Protein AF-A0A1B2IWL4-F1 (afdb_monomer_lite)

pLDDT: mean 80.95, std 18.34, range [39.81, 97.38]

Radius of gyration: 14.89 Å; chains: 1; bounding box: 36×39×29 Å

Organism: NCBI:txid240427

InterPro domains:
  IPR001647 DNA-binding HTH domain, TetR-type [PS50977] (9-69)
  IPR009057 Homedomain-like superfamily [SSF46689] (6-65)
  IPR050624 Nucleoid occlusion factor SlmA/HTH-type transcriptional regulator [PTHR43479] (1-65)

Foldseek 3Di:
DPCPDPVNVVVLVLLLVLLVVCVVPDPPVPDALVSSCVVDVHDSVRVVVNAVTVVRSVVVSVVVVVVPPPDDPVVCCVVPVPPVDPDD

Sequence (88 aa):
MNDNDLRVRKTKQQLQRVLIQLLQTTTFSKITVKQICDTTLINRTTFYQHYHDKSDLLYDMFEGLTIDNHNLALHRLMNEPFTMFPCL

Secondary structure (DSSP, 8-state):
--TT-HHHHHHHHHHHHHHHHHHTTS-GGG--HHHHHHTTT--HHHHHHH-SSHHHHHHHHHHHHHH-TTSS-HHHHHHSTTTT----

Structure (mmCIF, N/CA/C/O backbone):
data_AF-A0A1B2IWL4-F1
#
_entry.id   AF-A0A1B2IWL4-F1
#
loop_
_atom_site.group_PDB
_atom_site.id
_atom_site.type_symbol
_atom_site.label_atom_id
_atom_site.label_alt_id
_atom_site.label_comp_id
_atom_site.label_asym_id
_atom_site.label_entity_id
_atom_site.label_seq_id
_atom_site.pdbx_PDB_ins_code
_atom_site.Cartn_x
_atom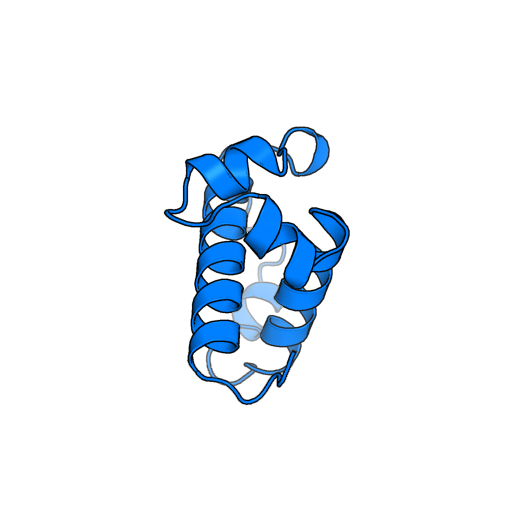_site.Cartn_y
_atom_site.Cartn_z
_atom_site.occupancy
_atom_site.B_iso_or_equiv
_atom_site.auth_seq_id
_atom_site.auth_comp_id
_atom_site.auth_asym_id
_atom_site.auth_atom_id
_atom_site.pdbx_PDB_model_num
ATOM 1 N N . MET A 1 1 ? 12.717 2.215 -13.200 1.00 60.44 1 MET A N 1
ATOM 2 C CA . MET A 1 1 ? 13.554 1.583 -12.153 1.00 60.44 1 MET A CA 1
ATOM 3 C C . MET A 1 1 ? 14.069 0.270 -12.718 1.00 60.44 1 MET A C 1
ATOM 5 O O . MET A 1 1 ? 13.367 -0.310 -13.530 1.00 60.44 1 MET A O 1
ATOM 9 N N . ASN A 1 2 ? 15.284 -0.163 -12.382 1.00 75.19 2 ASN A N 1
ATOM 10 C CA . ASN A 1 2 ? 15.739 -1.498 -12.775 1.00 75.19 2 ASN A CA 1
ATOM 11 C C . ASN A 1 2 ? 15.258 -2.495 -11.715 1.00 75.19 2 ASN A C 1
ATOM 13 O O . ASN A 1 2 ? 15.744 -2.457 -10.587 1.00 75.19 2 ASN A O 1
ATOM 17 N N . ASP A 1 3 ? 14.321 -3.373 -12.063 1.00 67.81 3 ASP A N 1
ATOM 18 C CA . ASP A 1 3 ? 13.724 -4.338 -11.124 1.00 67.81 3 ASP A CA 1
ATOM 19 C C . ASP A 1 3 ? 14.720 -5.398 -10.621 1.00 67.81 3 ASP A C 1
ATOM 21 O O . ASP A 1 3 ? 14.492 -6.085 -9.621 1.00 67.81 3 ASP A O 1
ATOM 25 N N . ASN A 1 4 ? 15.884 -5.497 -11.269 1.00 73.62 4 ASN A N 1
ATOM 26 C CA . ASN A 1 4 ? 16.990 -6.335 -10.815 1.00 73.62 4 ASN A CA 1
ATOM 27 C C . ASN A 1 4 ? 17.905 -5.654 -9.787 1.00 73.62 4 ASN A C 1
ATOM 29 O O . ASN A 1 4 ? 18.795 -6.311 -9.249 1.00 73.62 4 ASN A O 1
ATOM 33 N N . ASP A 1 5 ? 17.694 -4.372 -9.474 1.00 90.81 5 ASP A N 1
ATOM 34 C CA . ASP A 1 5 ? 18.439 -3.695 -8.415 1.00 90.81 5 ASP A CA 1
ATOM 35 C C . ASP A 1 5 ? 18.058 -4.276 -7.043 1.00 90.81 5 ASP A C 1
ATOM 37 O O . ASP A 1 5 ? 16.890 -4.316 -6.642 1.00 90.81 5 ASP A O 1
ATOM 41 N N . LEU A 1 6 ? 19.071 -4.702 -6.285 1.00 87.88 6 LEU A N 1
ATOM 42 C CA . LEU A 1 6 ? 18.908 -5.234 -4.936 1.00 87.88 6 LEU A CA 1
ATOM 43 C C . LEU A 1 6 ? 18.172 -4.252 -4.010 1.00 87.88 6 LEU A C 1
ATOM 45 O O . LEU A 1 6 ? 17.447 -4.684 -3.114 1.00 87.88 6 LEU A O 1
ATOM 49 N N . ARG A 1 7 ? 18.343 -2.941 -4.215 1.00 87.44 7 ARG A N 1
ATOM 50 C CA . ARG A 1 7 ? 17.641 -1.899 -3.455 1.00 87.44 7 ARG A CA 1
ATOM 51 C C . ARG A 1 7 ? 16.143 -1.953 -3.718 1.00 87.44 7 ARG A C 1
ATOM 53 O O . ARG A 1 7 ? 15.380 -2.006 -2.762 1.00 87.44 7 ARG A O 1
ATOM 60 N N . VAL A 1 8 ? 15.742 -2.029 -4.989 1.00 90.56 8 VAL A N 1
ATOM 61 C CA . VAL A 1 8 ? 14.333 -2.139 -5.400 1.00 90.56 8 VAL A CA 1
ATOM 62 C C . VAL A 1 8 ? 13.697 -3.374 -4.766 1.00 90.56 8 VAL A C 1
ATOM 64 O O . VAL A 1 8 ? 12.653 -3.269 -4.125 1.00 90.56 8 VAL A O 1
ATOM 67 N N . ARG A 1 9 ? 14.369 -4.528 -4.852 1.00 89.50 9 ARG A N 1
ATOM 68 C CA . ARG A 1 9 ? 13.879 -5.787 -4.268 1.00 89.50 9 ARG A CA 1
ATOM 69 C C . ARG A 1 9 ? 13.703 -5.701 -2.752 1.00 89.50 9 ARG A C 1
ATOM 71 O O . ARG A 1 9 ? 12.650 -6.074 -2.242 1.00 89.50 9 ARG A O 1
ATOM 78 N N . LYS A 1 10 ? 14.693 -5.161 -2.032 1.00 91.06 10 LYS A N 1
ATOM 79 C CA . LYS A 1 10 ? 14.614 -4.975 -0.571 1.00 91.06 10 LYS A CA 1
ATOM 80 C C . LYS A 1 10 ? 13.471 -4.042 -0.175 1.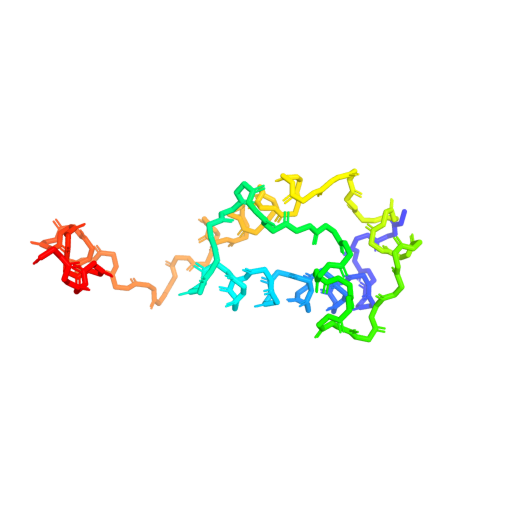00 91.06 10 LYS A C 1
ATOM 82 O O . LYS A 1 10 ? 12.737 -4.349 0.762 1.00 91.06 10 LYS A O 1
ATOM 87 N N . THR A 1 11 ? 13.297 -2.935 -0.896 1.00 94.00 11 THR A N 1
ATOM 88 C CA . THR A 1 11 ? 12.201 -1.990 -0.657 1.00 94.00 11 THR A CA 1
ATOM 89 C C . THR A 1 11 ? 10.842 -2.654 -0.879 1.00 94.00 11 THR A C 1
ATOM 91 O O . THR A 1 11 ? 9.990 -2.573 0.005 1.00 94.00 11 THR A O 1
ATOM 94 N N . LYS A 1 12 ? 10.651 -3.377 -1.994 1.00 93.31 12 LYS A N 1
ATOM 95 C CA . LYS A 1 12 ? 9.412 -4.124 -2.260 1.00 93.31 12 LYS A CA 1
ATOM 96 C C . LYS A 1 12 ? 9.109 -5.147 -1.157 1.00 93.31 12 LYS A C 1
ATOM 98 O O . LYS A 1 12 ? 8.020 -5.116 -0.592 1.00 93.31 12 LYS A O 1
ATOM 103 N N . GLN A 1 13 ? 10.086 -5.973 -0.776 1.00 92.00 13 GLN A N 1
ATOM 104 C CA . GLN A 1 13 ? 9.932 -6.977 0.288 1.00 92.00 13 GLN A CA 1
ATOM 105 C C . GLN A 1 13 ? 9.552 -6.356 1.640 1.00 92.00 13 GLN A C 1
ATOM 107 O O . GLN A 1 13 ? 8.702 -6.883 2.358 1.00 92.00 13 GLN A O 1
ATOM 112 N N . GLN A 1 14 ? 10.163 -5.225 2.001 1.00 94.62 14 GLN A N 1
ATOM 113 C CA . GLN A 1 14 ? 9.859 -4.539 3.255 1.00 94.62 14 GLN A CA 1
ATOM 114 C C . GLN A 1 14 ? 8.433 -3.968 3.264 1.00 94.62 14 GLN A C 1
ATOM 116 O O . GLN A 1 14 ? 7.740 -4.086 4.276 1.00 94.62 14 GLN A O 1
ATOM 121 N N . LEU A 1 15 ? 7.978 -3.404 2.139 1.00 96.12 15 LEU A N 1
ATOM 122 C CA . LEU A 1 15 ? 6.606 -2.912 1.980 1.00 96.12 15 LEU A CA 1
ATOM 123 C C . LEU A 1 15 ? 5.578 -4.049 2.070 1.00 96.12 15 LEU A C 1
ATOM 125 O O . LEU A 1 15 ? 4.602 -3.924 2.810 1.00 96.12 15 LEU A O 1
ATOM 129 N N . GLN A 1 16 ? 5.823 -5.173 1.391 1.00 94.38 16 GLN A N 1
ATOM 130 C CA . GLN A 1 16 ? 4.954 -6.356 1.441 1.00 94.38 16 GLN A CA 1
ATOM 131 C C . GLN A 1 16 ? 4.852 -6.917 2.868 1.00 94.38 16 GLN A C 1
ATOM 133 O O . GLN A 1 16 ? 3.754 -7.153 3.370 1.00 94.38 16 GLN A O 1
ATOM 138 N N . ARG A 1 17 ? 5.985 -7.059 3.571 1.00 93.00 17 ARG A N 1
ATOM 139 C CA . ARG A 1 17 ? 6.013 -7.550 4.958 1.00 93.00 17 ARG A CA 1
ATOM 140 C C . ARG A 1 17 ? 5.172 -6.687 5.898 1.00 93.00 17 ARG A C 1
ATOM 142 O O . ARG A 1 17 ? 4.443 -7.220 6.732 1.00 93.00 17 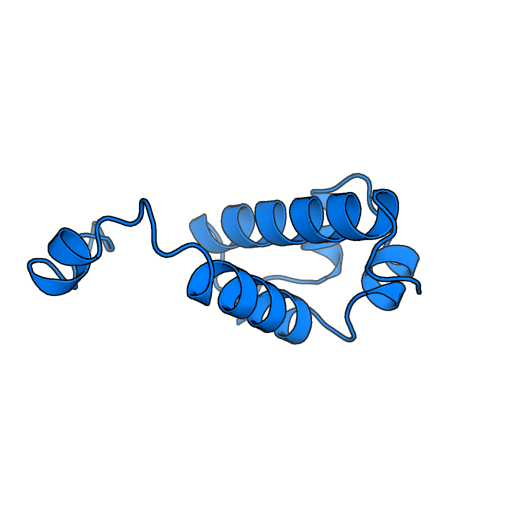ARG A O 1
ATOM 149 N N . VAL A 1 18 ? 5.271 -5.365 5.773 1.00 95.19 18 VAL A N 1
ATOM 150 C CA . VAL A 1 18 ? 4.472 -4.447 6.593 1.00 95.19 18 VAL A CA 1
ATOM 151 C C . VAL A 1 18 ? 2.994 -4.514 6.236 1.00 95.19 18 VAL A C 1
ATOM 153 O O . VAL A 1 18 ? 2.163 -4.494 7.142 1.00 95.19 18 VAL A O 1
ATOM 156 N N . LEU A 1 19 ? 2.645 -4.651 4.955 1.00 94.25 19 LEU A N 1
ATOM 157 C CA . LEU A 1 19 ? 1.250 -4.831 4.564 1.00 94.25 19 LEU A CA 1
ATOM 158 C C . LEU A 1 19 ? 0.652 -6.096 5.199 1.00 94.25 19 LEU A C 1
ATOM 160 O O . LEU A 1 19 ? -0.431 -6.018 5.773 1.00 94.25 19 LEU A O 1
ATOM 164 N N . ILE A 1 20 ? 1.378 -7.220 5.191 1.00 91.81 20 ILE A N 1
ATOM 165 C CA . ILE A 1 20 ? 0.965 -8.462 5.869 1.00 91.81 20 ILE A CA 1
ATOM 166 C C . ILE A 1 20 ? 0.737 -8.221 7.365 1.00 91.81 20 ILE A C 1
ATOM 168 O O . ILE A 1 20 ? -0.292 -8.624 7.903 1.00 91.81 20 ILE A O 1
ATOM 172 N N . GLN A 1 21 ? 1.662 -7.536 8.040 1.00 91.25 21 GLN A N 1
ATOM 173 C CA . GLN A 1 21 ? 1.528 -7.229 9.466 1.00 91.25 21 GLN A CA 1
ATOM 174 C C . GLN A 1 21 ? 0.293 -6.360 9.757 1.00 91.25 21 GLN A C 1
ATOM 176 O O . GLN A 1 21 ? -0.425 -6.604 10.725 1.00 91.25 21 GLN A O 1
ATOM 181 N N . LEU A 1 22 ? 0.018 -5.356 8.923 1.00 94.31 22 LEU A N 1
ATOM 182 C CA . LEU A 1 22 ? -1.156 -4.498 9.093 1.00 94.31 22 LEU A CA 1
ATOM 183 C C . LEU A 1 22 ? -2.459 -5.269 8.846 1.00 94.31 22 LEU A C 1
ATOM 185 O O . LEU A 1 22 ? -3.425 -5.075 9.583 1.00 94.31 22 LEU A O 1
ATOM 189 N N . LEU A 1 23 ? -2.474 -6.183 7.872 1.00 92.81 23 LEU A N 1
ATOM 190 C CA . LEU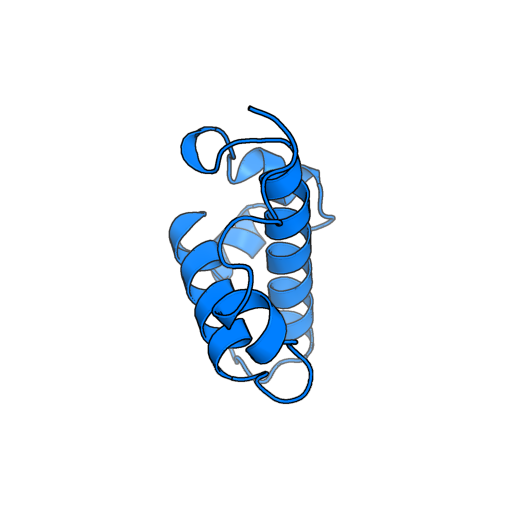 A 1 23 ? -3.632 -7.026 7.560 1.00 92.81 23 LEU A CA 1
ATOM 191 C C . LEU A 1 23 ? -4.019 -7.983 8.699 1.00 92.81 23 LEU A C 1
ATOM 193 O O . LEU A 1 23 ? -5.176 -8.384 8.773 1.00 92.81 23 LEU A O 1
ATOM 197 N N . GLN A 1 24 ? -3.100 -8.309 9.614 1.00 91.06 24 GLN A N 1
ATOM 198 C CA . GLN A 1 24 ? -3.403 -9.138 10.791 1.00 91.06 24 GLN A CA 1
ATOM 199 C C . GLN A 1 24 ? -4.298 -8.433 11.819 1.00 91.06 24 GLN A C 1
ATOM 201 O O . GLN A 1 24 ? -4.942 -9.095 12.626 1.00 91.06 24 GLN A O 1
ATOM 206 N N . THR A 1 25 ? -4.324 -7.098 11.826 1.00 91.75 25 THR A N 1
ATOM 207 C CA . THR A 1 25 ? -5.029 -6.310 12.856 1.00 91.75 25 THR A CA 1
ATOM 208 C C . THR A 1 25 ? -6.046 -5.333 12.278 1.00 91.75 25 THR A C 1
ATOM 210 O O . THR A 1 25 ? -6.936 -4.869 12.988 1.00 91.75 25 THR A O 1
ATOM 213 N N . THR A 1 26 ? -5.926 -4.998 10.992 1.00 90.25 26 THR A N 1
ATOM 214 C CA . THR A 1 26 ? -6.705 -3.949 10.334 1.00 90.25 26 THR A CA 1
ATOM 215 C C . THR A 1 26 ? -7.223 -4.437 8.986 1.00 90.25 26 THR A C 1
ATOM 217 O O . THR A 1 26 ? -6.477 -4.980 8.175 1.00 90.25 26 THR A O 1
ATOM 220 N N . THR A 1 27 ? -8.504 -4.194 8.701 1.00 94.06 27 THR A N 1
ATOM 221 C CA . THR A 1 27 ? -9.084 -4.534 7.395 1.00 94.06 27 THR A CA 1
ATOM 222 C C . THR A 1 27 ? -8.425 -3.734 6.271 1.00 94.06 27 THR A C 1
ATOM 224 O O . THR A 1 27 ? -8.152 -2.541 6.429 1.00 94.06 27 THR A O 1
ATOM 227 N N . PHE A 1 28 ? -8.226 -4.359 5.103 1.00 93.88 28 PHE A N 1
ATOM 228 C CA . PHE A 1 28 ? -7.538 -3.733 3.966 1.00 93.88 28 PHE A CA 1
ATOM 229 C C . PHE A 1 28 ? -8.091 -2.345 3.623 1.00 93.88 28 PHE A C 1
ATOM 231 O O . PHE A 1 28 ? -7.318 -1.406 3.436 1.00 93.88 28 PHE A O 1
ATOM 238 N N . SER A 1 29 ? -9.416 -2.167 3.615 1.00 95.12 29 SER A N 1
ATOM 239 C CA . SER A 1 29 ? -10.065 -0.883 3.314 1.00 95.12 29 SER A CA 1
ATOM 240 C C . SER A 1 29 ? -9.615 0.254 4.238 1.00 95.12 29 SER A C 1
ATOM 242 O O . SER A 1 29 ? -9.481 1.382 3.769 1.00 95.12 29 SER A O 1
ATOM 244 N N . LYS A 1 30 ? -9.318 -0.041 5.512 1.00 96.56 30 LYS A N 1
ATOM 245 C CA . LYS A 1 30 ? -8.873 0.935 6.520 1.00 96.56 30 LYS A CA 1
ATOM 246 C C . LYS A 1 30 ? -7.367 1.209 6.493 1.00 96.56 30 LYS A C 1
ATOM 248 O O . LYS A 1 30 ? -6.944 2.238 7.012 1.00 96.56 30 LYS A O 1
ATOM 253 N N . ILE A 1 31 ? -6.564 0.328 5.892 1.00 96.94 31 ILE A N 1
ATOM 254 C CA . ILE A 1 31 ? -5.118 0.537 5.746 1.00 96.94 31 ILE A CA 1
ATOM 255 C C . ILE A 1 31 ? -4.869 1.705 4.788 1.00 96.94 31 ILE A C 1
ATOM 257 O O . ILE A 1 31 ? -5.482 1.795 3.723 1.00 96.94 31 ILE A O 1
ATOM 261 N N . THR A 1 32 ? -3.942 2.590 5.141 1.00 97.38 32 THR A N 1
ATOM 262 C CA . THR A 1 32 ? -3.530 3.724 4.303 1.00 97.38 32 THR A CA 1
ATOM 263 C C . THR A 1 32 ? -2.069 3.602 3.881 1.00 97.38 32 THR A C 1
ATOM 265 O O . THR A 1 32 ? -1.246 3.065 4.620 1.00 97.38 32 THR A O 1
ATOM 268 N N . VAL A 1 33 ? -1.711 4.179 2.726 1.00 97.00 33 VAL A N 1
ATOM 269 C CA . VAL A 1 33 ? -0.302 4.283 2.289 1.00 97.00 33 VAL A CA 1
ATOM 270 C C . VAL A 1 33 ? 0.548 4.988 3.348 1.00 97.00 33 VAL A C 1
ATOM 272 O O . VAL A 1 33 ? 1.688 4.600 3.584 1.00 97.00 33 VAL A O 1
ATOM 275 N N . LYS A 1 34 ? -0.029 5.976 4.048 1.00 96.12 34 LYS A N 1
ATOM 276 C CA . LYS A 1 34 ? 0.607 6.625 5.198 1.00 96.12 34 LYS A CA 1
ATOM 277 C C . LYS A 1 34 ? 1.003 5.605 6.266 1.00 96.12 34 LYS A C 1
ATOM 279 O O . LYS A 1 34 ? 2.169 5.560 6.613 1.00 96.12 34 LYS A O 1
ATOM 284 N N . GLN A 1 35 ? 0.068 4.790 6.753 1.00 96.00 35 GLN A N 1
ATOM 285 C CA . GLN A 1 35 ? 0.359 3.798 7.795 1.00 96.00 35 GLN A CA 1
ATOM 286 C C . GLN A 1 35 ? 1.398 2.768 7.347 1.00 96.00 35 GLN A C 1
ATOM 288 O O . GLN A 1 35 ? 2.268 2.407 8.136 1.00 96.00 35 GLN A O 1
ATOM 293 N N . ILE A 1 36 ? 1.335 2.326 6.086 1.00 96.62 36 ILE A N 1
ATOM 294 C CA . ILE A 1 36 ? 2.340 1.421 5.508 1.00 96.62 36 ILE A CA 1
ATOM 295 C C . ILE A 1 36 ? 3.723 2.080 5.571 1.00 96.62 36 ILE A C 1
ATOM 297 O O . ILE A 1 36 ? 4.659 1.490 6.102 1.00 96.62 36 ILE A O 1
ATOM 301 N N . CYS A 1 37 ? 3.842 3.321 5.092 1.00 96.19 37 CYS A N 1
ATOM 302 C CA . CYS A 1 37 ? 5.109 4.047 5.101 1.00 96.19 37 CYS A CA 1
ATOM 303 C C . CYS A 1 37 ? 5.594 4.327 6.529 1.00 96.19 37 CYS A C 1
ATOM 305 O O . CYS A 1 37 ? 6.752 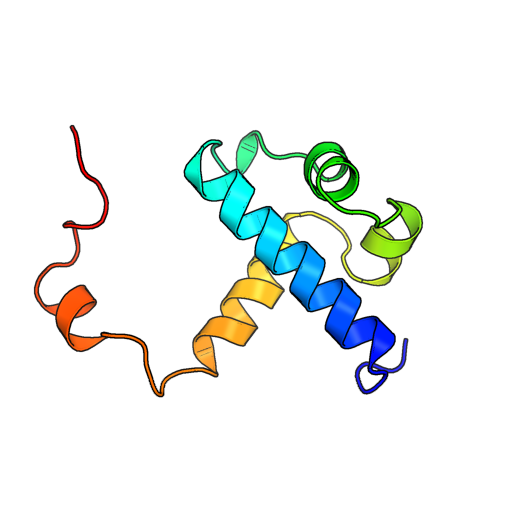4.065 6.810 1.00 96.19 37 CYS A O 1
ATOM 307 N N . ASP A 1 38 ? 4.718 4.768 7.436 1.00 93.88 38 ASP A N 1
ATOM 308 C CA . ASP A 1 38 ? 5.052 5.107 8.828 1.00 93.88 38 ASP A CA 1
ATOM 309 C C . ASP A 1 38 ? 5.517 3.873 9.637 1.00 93.88 38 ASP A C 1
ATOM 311 O O . ASP A 1 38 ? 6.308 4.002 10.568 1.00 93.88 38 ASP A O 1
ATOM 315 N N . THR A 1 39 ? 5.062 2.667 9.269 1.00 90.75 39 THR A N 1
ATOM 316 C CA . THR A 1 39 ? 5.499 1.389 9.877 1.00 90.75 39 THR A CA 1
ATOM 317 C C . THR A 1 39 ? 6.820 0.881 9.271 1.00 90.75 39 THR A C 1
ATOM 319 O O . THR A 1 39 ? 7.426 -0.073 9.759 1.00 90.75 39 THR A O 1
ATOM 322 N N . THR A 1 40 ? 7.304 1.529 8.209 1.00 85.38 40 THR A N 1
ATOM 323 C CA . THR A 1 40 ? 8.597 1.261 7.568 1.00 85.38 40 THR A CA 1
ATOM 324 C C . THR A 1 40 ? 9.544 2.455 7.723 1.00 85.38 40 THR A C 1
ATOM 326 O O . THR A 1 40 ? 9.152 3.545 8.111 1.00 85.38 40 THR A O 1
ATOM 329 N N . LEU A 1 41 ? 10.815 2.286 7.357 1.00 86.56 41 LEU A N 1
ATOM 330 C CA . LEU A 1 41 ? 11.747 3.407 7.155 1.00 86.56 41 LEU A CA 1
ATOM 331 C C . LEU A 1 41 ? 11.733 3.891 5.690 1.00 86.56 41 LEU A C 1
ATOM 333 O O . LEU A 1 41 ? 12.756 4.324 5.163 1.00 86.56 41 LEU A O 1
ATOM 337 N N . ILE A 1 42 ? 10.591 3.771 5.003 1.00 93.56 42 ILE A N 1
ATOM 338 C CA . ILE A 1 42 ? 10.442 4.089 3.578 1.00 93.56 42 ILE A CA 1
ATOM 339 C C . ILE A 1 42 ? 9.580 5.343 3.433 1.00 93.56 42 ILE A C 1
ATOM 341 O O . ILE A 1 42 ? 8.478 5.440 3.967 1.00 93.56 42 ILE A O 1
ATOM 345 N N . ASN A 1 43 ? 10.085 6.319 2.679 1.00 94.25 43 ASN A N 1
ATOM 346 C CA . ASN A 1 43 ? 9.345 7.541 2.388 1.00 94.25 43 ASN A CA 1
ATOM 347 C C . ASN A 1 43 ? 8.209 7.257 1.387 1.00 94.25 43 ASN A C 1
ATOM 349 O O . ASN A 1 43 ? 8.361 6.447 0.474 1.00 94.25 43 ASN A O 1
ATOM 353 N N . ARG A 1 44 ? 7.097 7.992 1.491 1.00 95.19 44 ARG A N 1
ATOM 354 C CA . ARG A 1 44 ? 5.975 7.931 0.541 1.00 95.19 44 ARG A CA 1
ATOM 355 C C . ARG A 1 44 ? 6.414 8.162 -0.899 1.00 95.19 44 ARG A C 1
ATOM 357 O O . ARG A 1 44 ? 5.919 7.485 -1.786 1.00 95.19 44 ARG A O 1
ATOM 364 N N . THR A 1 45 ? 7.362 9.068 -1.141 1.00 95.94 45 THR A N 1
ATOM 365 C CA . THR A 1 45 ? 7.904 9.272 -2.495 1.00 95.94 45 THR A CA 1
ATOM 366 C C . THR A 1 45 ? 8.507 7.982 -3.046 1.00 95.94 45 THR A C 1
ATOM 368 O O . THR A 1 45 ? 8.286 7.653 -4.202 1.00 95.94 45 THR A O 1
ATOM 371 N N . THR A 1 46 ? 9.220 7.223 -2.211 1.00 94.50 46 THR A N 1
ATOM 372 C CA . THR A 1 46 ? 9.790 5.927 -2.590 1.00 94.50 46 THR A CA 1
ATOM 373 C C . THR A 1 46 ? 8.703 4.871 -2.767 1.00 94.50 46 THR A C 1
ATOM 375 O O . THR A 1 46 ? 8.771 4.107 -3.719 1.00 94.50 46 THR A O 1
ATOM 378 N N . PHE A 1 47 ? 7.662 4.854 -1.927 1.00 96.62 47 PHE A N 1
ATOM 379 C CA . PHE A 1 47 ? 6.491 3.996 -2.153 1.00 96.62 47 PHE A CA 1
ATOM 380 C C . PHE A 1 47 ? 5.900 4.225 -3.551 1.00 96.62 47 PHE A C 1
ATOM 382 O O . PHE A 1 47 ? 5.753 3.278 -4.318 1.00 96.62 47 PHE A O 1
ATOM 389 N N . TYR A 1 48 ? 5.658 5.489 -3.911 1.00 96.06 48 TYR A N 1
ATOM 390 C CA . TYR A 1 48 ? 5.063 5.851 -5.198 1.00 96.06 48 TYR A CA 1
ATOM 391 C C . TYR A 1 48 ? 5.998 5.671 -6.403 1.00 96.06 48 TYR A C 1
ATOM 393 O O . TYR A 1 48 ? 5.545 5.724 -7.542 1.00 96.06 48 TYR A O 1
ATOM 401 N N . GLN A 1 49 ? 7.293 5.426 -6.185 1.00 94.69 49 GLN A N 1
ATOM 402 C CA . GLN A 1 49 ? 8.196 4.974 -7.250 1.00 94.69 49 GLN A CA 1
ATOM 403 C C . GLN A 1 49 ? 7.990 3.495 -7.605 1.00 94.69 49 GLN A C 1
ATOM 405 O O . GLN A 1 49 ? 8.402 3.078 -8.686 1.00 94.69 49 GLN A O 1
ATOM 410 N N . HIS A 1 50 ? 7.382 2.713 -6.708 1.00 92.75 50 HIS A N 1
ATOM 411 C CA . HIS A 1 50 ? 7.163 1.277 -6.882 1.00 92.75 50 HIS A CA 1
ATOM 412 C C . HIS A 1 50 ? 5.701 0.910 -7.146 1.00 92.75 50 HIS A C 1
ATOM 414 O O . HIS A 1 50 ? 5.462 -0.033 -7.893 1.00 92.75 50 HIS A O 1
ATOM 420 N N . TYR A 1 51 ? 4.749 1.630 -6.549 1.00 96.31 51 TYR A N 1
ATOM 421 C CA . TYR A 1 51 ? 3.323 1.296 -6.585 1.00 96.31 51 TYR A CA 1
ATOM 422 C C . TYR A 1 51 ? 2.473 2.552 -6.760 1.00 96.31 51 TYR A C 1
ATOM 424 O O . TYR A 1 51 ? 2.783 3.585 -6.164 1.00 96.31 51 TYR A O 1
ATOM 432 N N . HIS A 1 52 ? 1.382 2.483 -7.526 1.00 96.69 52 HIS A N 1
ATOM 433 C CA . HIS A 1 52 ? 0.455 3.609 -7.638 1.00 96.69 52 HIS A CA 1
ATOM 434 C C . HIS A 1 52 ? -0.323 3.810 -6.332 1.00 96.69 52 HIS A C 1
ATOM 436 O O . HIS A 1 52 ? -0.490 4.936 -5.862 1.00 96.69 52 HIS A O 1
ATOM 442 N N . ASP A 1 53 ? -0.762 2.711 -5.716 1.00 96.00 53 ASP A N 1
ATOM 443 C CA . ASP A 1 53 ? -1.508 2.710 -4.464 1.00 96.00 53 ASP A CA 1
ATOM 444 C C . ASP A 1 53 ? -1.249 1.437 -3.624 1.00 96.00 53 ASP A C 1
ATOM 446 O O . ASP A 1 53 ? -0.371 0.621 -3.909 1.00 96.00 53 ASP A O 1
ATOM 450 N N . LYS A 1 54 ? -2.006 1.268 -2.532 1.00 95.06 54 LYS A N 1
ATOM 451 C CA . LYS A 1 54 ? -1.928 0.066 -1.680 1.00 95.06 54 LYS A CA 1
ATOM 452 C C . LYS A 1 54 ? -2.478 -1.201 -2.350 1.00 95.06 54 LYS A C 1
ATOM 454 O O . LYS A 1 54 ? -2.185 -2.294 -1.873 1.00 95.06 54 LYS A O 1
ATOM 459 N N . SER A 1 55 ? -3.310 -1.055 -3.378 1.00 96.38 55 SER A N 1
ATOM 460 C CA . SER A 1 55 ? -3.916 -2.156 -4.127 1.00 96.38 55 SER A CA 1
ATOM 461 C C . SER A 1 55 ? -2.864 -2.786 -5.029 1.00 96.38 55 SER A C 1
ATOM 463 O O . SER A 1 55 ? -2.702 -3.999 -4.995 1.00 96.38 55 SER A O 1
ATOM 465 N N . ASP A 1 56 ? -2.064 -1.974 -5.719 1.00 96.75 56 ASP A N 1
ATOM 466 C CA . ASP A 1 56 ? -0.915 -2.438 -6.503 1.00 96.75 56 ASP A CA 1
ATOM 467 C C . ASP A 1 56 ? 0.084 -3.229 -5.654 1.00 96.75 56 ASP A C 1
ATOM 469 O O . ASP A 1 56 ? 0.516 -4.310 -6.048 1.00 96.75 56 ASP A O 1
ATOM 473 N N . LEU A 1 57 ? 0.414 -2.731 -4.455 1.00 95.50 57 LEU A N 1
ATOM 474 C CA . LEU A 1 57 ? 1.272 -3.459 -3.514 1.00 95.50 57 LEU A CA 1
ATOM 475 C C . LEU A 1 57 ? 0.658 -4.811 -3.117 1.00 95.50 57 LEU A C 1
ATOM 477 O O . LEU A 1 57 ? 1.379 -5.797 -2.977 1.00 95.50 57 LEU A O 1
ATOM 481 N N . LEU A 1 58 ? -0.660 -4.858 -2.908 1.00 93.38 58 LEU A N 1
ATOM 482 C CA . LEU A 1 58 ? -1.363 -6.092 -2.570 1.00 93.38 58 LEU A CA 1
ATOM 483 C C . LEU A 1 58 ? -1.316 -7.095 -3.734 1.00 93.38 58 LEU A C 1
ATOM 485 O O . LEU A 1 58 ? -1.087 -8.279 -3.500 1.00 93.38 58 LEU A O 1
ATOM 489 N N . TYR A 1 59 ? -1.499 -6.633 -4.973 1.00 92.50 59 TYR A N 1
ATOM 490 C CA . TYR A 1 59 ? -1.410 -7.481 -6.162 1.00 92.50 59 TYR A CA 1
ATOM 491 C C . TYR A 1 59 ? 0.005 -8.036 -6.368 1.00 92.50 59 TYR A C 1
ATOM 493 O O . TYR A 1 59 ? 0.150 -9.248 -6.499 1.00 92.50 59 TYR A O 1
ATOM 501 N N . ASP A 1 60 ? 1.041 -7.192 -6.300 1.00 90.69 60 ASP A N 1
ATOM 502 C CA . ASP A 1 60 ? 2.454 -7.607 -6.413 1.00 90.69 60 ASP A CA 1
ATOM 503 C C . ASP A 1 60 ? 2.844 -8.598 -5.297 1.00 90.69 60 ASP A C 1
ATOM 505 O O . ASP A 1 60 ? 3.543 -9.583 -5.537 1.00 90.69 60 ASP A O 1
ATOM 509 N N . MET A 1 61 ? 2.315 -8.410 -4.081 1.00 88.44 61 MET A N 1
ATOM 510 C CA . MET A 1 61 ? 2.466 -9.371 -2.984 1.00 88.44 61 MET A CA 1
ATOM 511 C C . MET A 1 61 ? 1.861 -10.741 -3.327 1.00 88.44 61 MET A C 1
ATOM 513 O O . MET A 1 61 ? 2.499 -11.767 -3.088 1.00 88.44 61 MET A O 1
ATOM 517 N N . PHE A 1 62 ? 0.638 -10.783 -3.866 1.00 83.94 62 PHE A N 1
ATOM 518 C CA . PHE A 1 62 ? -0.007 -12.045 -4.235 1.00 83.94 62 PHE A CA 1
ATOM 519 C C . PHE A 1 62 ? 0.677 -12.732 -5.419 1.00 83.94 62 PHE A C 1
ATOM 521 O O . PHE A 1 62 ? 0.816 -13.953 -5.394 1.00 83.94 62 PHE A O 1
ATOM 528 N N . GLU A 1 63 ? 1.152 -11.969 -6.403 1.00 82.81 63 GLU A N 1
ATOM 529 C CA . GLU A 1 63 ? 1.905 -12.497 -7.543 1.00 82.81 63 GLU A CA 1
ATOM 530 C C . GLU A 1 63 ? 3.196 -13.200 -7.085 1.00 82.81 63 GLU A C 1
ATOM 532 O O . GLU A 1 63 ? 3.494 -14.316 -7.520 1.00 82.81 63 GLU A O 1
ATOM 537 N N . GLY A 1 64 ? 3.909 -12.612 -6.117 1.00 71.12 64 GLY A N 1
ATOM 538 C CA . GLY A 1 64 ? 5.063 -13.251 -5.478 1.00 71.12 64 GLY A CA 1
ATOM 539 C C . GLY A 1 64 ? 4.704 -14.543 -4.732 1.00 71.12 64 GLY A C 1
ATOM 540 O O . GLY A 1 64 ? 5.409 -15.545 -4.850 1.00 71.12 64 GLY A O 1
ATOM 541 N N . LEU A 1 65 ? 3.571 -14.564 -4.018 1.00 64.44 65 LEU A N 1
ATOM 542 C CA . LEU A 1 65 ? 3.095 -15.754 -3.297 1.00 64.44 65 LEU A CA 1
ATOM 543 C C . LEU A 1 65 ? 2.671 -16.897 -4.231 1.00 64.44 65 LEU A C 1
ATOM 545 O O . LEU A 1 65 ? 2.829 -18.062 -3.870 1.00 64.44 65 LEU A O 1
ATOM 549 N N . THR A 1 66 ? 2.161 -16.597 -5.430 1.00 55.34 66 THR A N 1
ATOM 550 C CA . THR A 1 66 ? 1.823 -17.626 -6.428 1.00 55.34 66 THR A CA 1
ATOM 551 C C . THR A 1 66 ? 3.042 -18.351 -7.004 1.00 55.34 66 THR A C 1
ATOM 553 O O . THR A 1 66 ? 2.883 -19.442 -7.553 1.00 55.34 66 THR A O 1
ATOM 556 N N . ILE A 1 67 ? 4.251 -17.798 -6.852 1.00 51.81 67 ILE A N 1
ATOM 557 C CA . ILE A 1 67 ? 5.488 -18.368 -7.408 1.00 51.81 67 ILE A CA 1
ATOM 558 C C . ILE A 1 67 ? 6.271 -19.178 -6.354 1.00 51.81 67 ILE A C 1
ATOM 560 O O . ILE A 1 67 ? 6.903 -20.175 -6.704 1.00 51.81 67 ILE A O 1
ATOM 564 N N . ASP A 1 68 ? 6.143 -18.873 -5.059 1.00 49.47 68 ASP A N 1
ATOM 565 C CA . ASP A 1 68 ? 6.810 -19.616 -3.974 1.00 49.47 68 ASP A CA 1
ATOM 566 C C . ASP 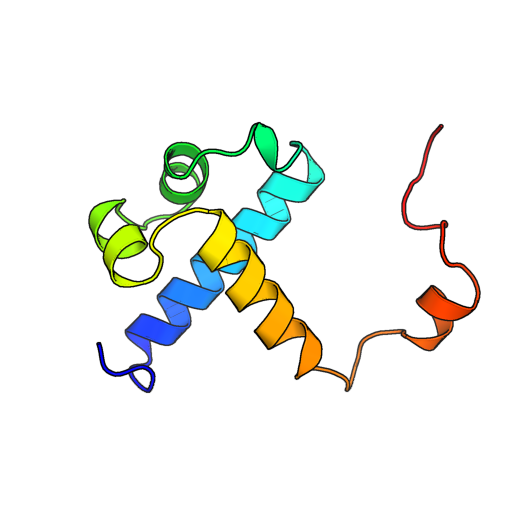A 1 68 ? 5.980 -20.805 -3.452 1.00 49.47 68 ASP A C 1
ATOM 568 O O . ASP A 1 68 ? 5.659 -20.939 -2.268 1.00 49.47 68 ASP A O 1
ATOM 572 N N . ASN A 1 69 ? 5.662 -21.736 -4.352 1.00 51.41 69 ASN A N 1
ATOM 573 C CA . ASN A 1 69 ? 4.917 -22.956 -4.038 1.00 51.41 69 ASN A CA 1
ATOM 574 C C . ASN A 1 69 ? 5.842 -24.153 -3.740 1.00 51.41 69 ASN A C 1
ATOM 576 O O . ASN A 1 69 ? 5.705 -25.227 -4.325 1.00 51.41 69 ASN A O 1
ATOM 580 N N . HIS A 1 70 ? 6.815 -23.978 -2.836 1.00 50.62 70 HIS A N 1
ATOM 581 C CA . HIS A 1 70 ? 7.630 -25.108 -2.357 1.00 50.62 70 HIS A CA 1
ATOM 582 C C . HIS A 1 70 ? 7.613 -25.339 -0.843 1.00 50.62 70 HIS A C 1
ATOM 584 O O . HIS A 1 70 ? 8.219 -26.299 -0.385 1.00 50.62 70 HIS A O 1
ATOM 590 N N . ASN A 1 71 ? 6.903 -24.523 -0.054 1.00 50.88 71 ASN A N 1
ATOM 591 C CA . ASN A 1 71 ? 6.769 -24.760 1.395 1.00 50.88 71 ASN A CA 1
ATOM 592 C C . ASN A 1 71 ? 5.461 -24.261 2.025 1.00 50.88 71 ASN A C 1
ATOM 594 O O . ASN A 1 71 ? 5.353 -24.173 3.248 1.00 50.88 71 ASN A O 1
ATOM 598 N N . LEU A 1 72 ? 4.440 -23.945 1.231 1.00 50.72 72 LEU A N 1
ATOM 599 C CA . LEU A 1 72 ? 3.123 -23.683 1.794 1.00 50.72 72 LEU A CA 1
ATOM 600 C C . LEU A 1 72 ? 2.392 -25.017 1.944 1.00 50.72 72 LEU A C 1
ATOM 602 O O . LEU A 1 72 ? 2.377 -25.856 1.046 1.00 50.72 72 LEU A O 1
ATOM 606 N N . ALA A 1 73 ? 1.806 -25.236 3.117 1.00 54.50 73 ALA A N 1
ATOM 607 C CA . ALA A 1 73 ? 0.969 -26.388 3.412 1.00 54.50 73 ALA A CA 1
ATOM 608 C C . ALA A 1 73 ? -0.369 -26.270 2.656 1.00 54.50 73 ALA A C 1
ATOM 610 O O . ALA A 1 73 ? -1.431 -26.168 3.267 1.00 54.50 73 ALA A O 1
ATOM 611 N N . LEU A 1 74 ? -0.315 -26.280 1.321 1.00 54.00 74 LEU A N 1
ATOM 612 C CA . LEU A 1 74 ? -1.463 -26.281 0.410 1.00 54.00 74 LEU A CA 1
ATOM 613 C C . LEU A 1 74 ? -2.422 -27.412 0.791 1.00 54.00 74 LEU A C 1
ATOM 615 O O . LEU A 1 74 ? -3.628 -27.211 0.866 1.00 54.00 74 LEU A O 1
ATOM 619 N N . HIS A 1 75 ? -1.870 -28.561 1.182 1.00 53.97 75 HIS A N 1
ATOM 620 C CA . HIS A 1 75 ? -2.637 -29.696 1.685 1.00 53.97 75 HIS A CA 1
ATOM 621 C C . HIS A 1 75 ? -3.443 -29.383 2.964 1.00 53.97 75 HIS A C 1
ATOM 623 O O . HIS A 1 75 ? -4.540 -29.902 3.137 1.00 53.97 75 HIS A O 1
ATOM 629 N N . ARG A 1 76 ? -2.946 -28.522 3.868 1.00 50.72 76 ARG A N 1
ATOM 630 C CA . ARG A 1 76 ? -3.714 -28.097 5.057 1.00 50.72 76 ARG A CA 1
ATOM 631 C C . ARG A 1 76 ? -4.804 -27.092 4.699 1.00 50.72 76 ARG A C 1
ATOM 633 O O . ARG A 1 76 ? -5.905 -27.221 5.209 1.00 50.72 76 ARG A O 1
ATOM 640 N N . LEU A 1 77 ? -4.520 -26.140 3.810 1.00 61.09 77 LEU A N 1
ATOM 641 C CA . LEU A 1 77 ? -5.512 -25.169 3.330 1.00 61.09 77 LEU A CA 1
ATOM 642 C C . LEU A 1 77 ? -6.651 -25.836 2.550 1.00 61.09 77 LEU A C 1
ATOM 644 O O . LEU A 1 77 ? -7.792 -25.405 2.652 1.00 61.09 77 LEU A O 1
ATOM 648 N N . MET A 1 78 ? -6.354 -26.899 1.801 1.00 62.22 78 MET A N 1
ATOM 649 C CA . MET A 1 78 ? -7.374 -27.650 1.068 1.00 62.22 78 MET A CA 1
ATOM 650 C C . MET A 1 78 ? -8.227 -28.542 1.978 1.00 62.22 78 MET A C 1
ATOM 652 O O . MET A 1 78 ? -9.423 -28.667 1.731 1.00 62.22 78 MET A O 1
ATOM 656 N N . ASN A 1 79 ? -7.644 -29.135 3.026 1.00 59.06 79 ASN A N 1
ATOM 657 C CA . ASN A 1 79 ? -8.383 -30.026 3.928 1.00 59.06 79 ASN A CA 1
ATOM 658 C C . ASN A 1 79 ? -9.112 -29.287 5.059 1.00 59.06 79 ASN A C 1
ATOM 660 O O . ASN A 1 79 ? -10.115 -29.786 5.554 1.00 59.06 79 ASN A O 1
ATOM 664 N N . GLU A 1 80 ? -8.638 -28.107 5.455 1.00 62.31 80 GLU A N 1
ATOM 665 C CA . GLU A 1 80 ? -9.194 -27.311 6.556 1.00 62.31 80 GLU A CA 1
ATOM 666 C C . GLU A 1 80 ? -9.365 -25.835 6.129 1.00 62.31 80 GLU A C 1
ATOM 668 O O . GLU A 1 80 ? -8.733 -24.944 6.713 1.00 62.31 80 GLU A O 1
ATOM 673 N N . PRO A 1 81 ? -10.199 -25.534 5.111 1.00 52.72 81 PRO A N 1
ATOM 674 C CA . PRO A 1 81 ? -10.227 -24.235 4.423 1.00 52.72 81 PRO A CA 1
ATOM 675 C C . PRO A 1 81 ? -10.621 -23.027 5.290 1.00 52.72 81 PRO A C 1
ATOM 677 O O . PRO A 1 81 ? -10.494 -21.890 4.839 1.00 52.72 81 PRO A O 1
ATOM 680 N N . PHE A 1 82 ? -11.052 -23.238 6.540 1.00 60.16 82 PHE A N 1
ATOM 681 C CA . PHE A 1 82 ? -11.547 -22.178 7.427 1.00 60.16 82 PHE A CA 1
ATOM 682 C C . PHE A 1 82 ? -10.874 -22.110 8.809 1.00 60.16 82 PHE A C 1
ATOM 684 O O . PHE A 1 82 ? -11.229 -21.253 9.614 1.00 60.16 82 PHE A O 1
ATOM 691 N N . THR A 1 83 ? -9.858 -22.931 9.095 1.00 55.56 83 THR A N 1
ATOM 692 C CA . THR A 1 83 ? -9.184 -22.934 10.417 1.00 55.56 83 THR A CA 1
ATOM 693 C C . THR A 1 83 ? -8.293 -21.711 10.683 1.00 55.56 83 THR A C 1
ATOM 695 O O . THR A 1 83 ? -7.810 -21.529 11.799 1.00 55.56 83 THR A O 1
ATOM 698 N N . MET A 1 84 ? -8.101 -20.832 9.692 1.00 47.72 84 MET A N 1
ATOM 699 C CA . MET A 1 84 ? -7.343 -19.581 9.836 1.00 47.72 84 MET A CA 1
ATOM 700 C C . MET A 1 84 ? -8.175 -18.408 10.395 1.00 47.72 84 MET A C 1
ATOM 702 O O . MET A 1 84 ? -7.600 -17.373 10.726 1.00 47.72 84 MET A O 1
ATOM 706 N N . PHE A 1 85 ? -9.492 -18.560 10.576 1.00 53.03 85 PHE A N 1
ATOM 707 C CA . PHE A 1 85 ? -10.322 -17.578 11.284 1.00 53.03 85 PHE A CA 1
ATOM 708 C C . PHE A 1 85 ? -10.706 -18.108 12.673 1.00 53.03 85 PHE A C 1
ATOM 710 O O . PHE A 1 85 ? -11.820 -18.605 12.846 1.00 53.03 85 PHE A O 1
ATOM 717 N N . PRO A 1 86 ? -9.817 -18.051 13.684 1.00 42.12 86 PRO A N 1
ATOM 718 C CA . PRO A 1 86 ? -10.251 -18.315 15.040 1.00 42.12 86 PRO A CA 1
ATOM 719 C C . PRO A 1 86 ? -11.186 -17.176 15.473 1.00 42.12 86 PRO A C 1
ATOM 721 O O . PRO A 1 86 ? -10.771 -16.020 15.569 1.00 42.12 86 PRO A O 1
ATOM 724 N N . CYS A 1 87 ? -12.432 -17.569 15.744 1.00 44.00 87 CYS A N 1
ATOM 725 C CA . CYS A 1 87 ? -13.513 -16.834 16.406 1.00 44.00 87 CYS A CA 1
ATOM 726 C C . CYS A 1 87 ? -14.412 -15.956 15.507 1.00 44.00 87 CYS A C 1
ATOM 728 O O . CYS A 1 87 ? -14.225 -14.744 15.385 1.00 44.00 87 CYS A O 1
ATOM 730 N N . LEU A 1 88 ? -15.463 -16.589 14.970 1.00 39.81 88 LEU A N 1
ATOM 731 C CA . LEU A 1 88 ? -16.841 -16.236 15.346 1.00 39.81 88 LEU A CA 1
ATOM 732 C C . LEU A 1 88 ? -17.215 -17.028 16.604 1.00 39.81 88 LEU A C 1
ATOM 734 O O . LEU A 1 88 ? -16.729 -18.178 16.710 1.00 39.81 88 LEU A O 1
#